Protein AF-A0A5B6WGJ5-F1 (afdb_monomer)

Nearest PDB structures (foldseek):
  3s3o-assembly1_B-2  TM=8.450E-01  e=1.127E-01  Human spumaretrovirus
  2x74-assembly1_C  TM=8.085E-01  e=1.211E-01  Human spumaretrovirus
  6rny-assembly1_L  TM=8.272E-01  e=1.398E-01  Human spumaretrovirus
  2x6s-assembly2_C  TM=8.078E-01  e=1.502E-01  Human spumaretrovirus
  2x74-assembly3_F  TM=7.847E-01  e=1.614E-01  Human spumaretrovirus

Secondary structure (DSSP, 8-s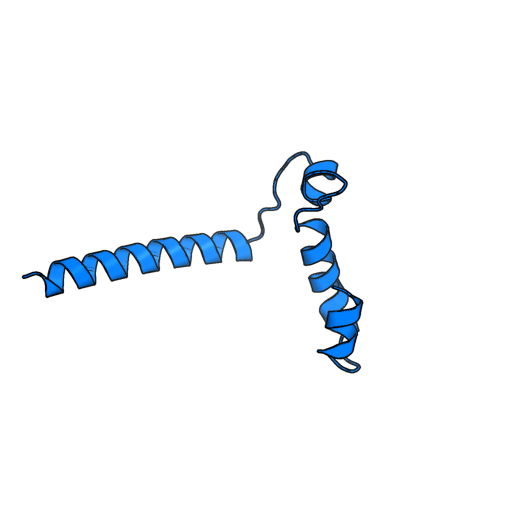tate):
-HHHHHHHTTT-GGGGHHHHHHHHHHS-BTTTTB-HHHHHHSS----HHHHHHHHHHHHHHHHHHHHHHHH--

Organism: NCBI:txid47621

Sequence (73 aa):
MLRCCVLEFEGNWEKYLPLVEFSYNNSFQSSIKMAPYEALYGRKCRTLLVDLIKEIEEKVKIIRNCLKVASDR

Mean predicted aligned error: 7.49 Å

Radius of gyration: 18.24 Å; Cα contacts (8 Å, |Δi|>4): 37; chains: 1; bounding box: 31×26×54 Å

InterPro domains:
  IPR012337 Ribonuclease H-like superfamily [SSF53098] (2-49)
  IPR036397 Ribonuclease H superfamily [G3DSA:3.30.420.10] (1-70)

Structure (mmCIF, N/CA/C/O backbone):
data_AF-A0A5B6WGJ5-F1
#
_entry.id   AF-A0A5B6WGJ5-F1
#
loop_
_atom_site.group_PDB
_atom_site.id
_atom_site.type_symbol
_atom_site.label_atom_id
_atom_site.label_alt_id
_atom_site.label_comp_id
_atom_site.label_asym_id
_atom_site.label_entity_id
_atom_site.label_seq_id
_atom_site.pdbx_PDB_ins_code
_atom_site.Cartn_x
_atom_site.Cartn_y
_atom_site.Cartn_z
_atom_site.occupancy
_atom_site.B_iso_or_equiv
_atom_site.auth_seq_id
_atom_site.auth_comp_id
_atom_site.auth_asym_id
_atom_site.auth_atom_id
_atom_site.pdbx_PDB_model_num
ATOM 1 N N . MET A 1 1 ? -1.418 -10.068 -8.172 1.00 85.50 1 MET A N 1
ATOM 2 C CA . MET A 1 1 ? -2.388 -9.049 -7.729 1.00 85.50 1 MET A CA 1
ATOM 3 C C . MET A 1 1 ? -3.558 -8.935 -8.694 1.00 85.50 1 MET A C 1
ATOM 5 O O . MET A 1 1 ? -4.589 -9.481 -8.357 1.00 85.50 1 MET A O 1
ATOM 9 N N . LEU A 1 2 ? -3.403 -8.390 -9.911 1.00 86.44 2 LEU A N 1
ATOM 10 C CA . LEU A 1 2 ? -4.525 -8.273 -10.865 1.00 86.44 2 LEU A CA 1
ATOM 11 C C . LEU A 1 2 ? -5.234 -9.612 -11.140 1.00 86.44 2 LEU A C 1
ATOM 13 O O . LEU A 1 2 ? -6.448 -9.688 -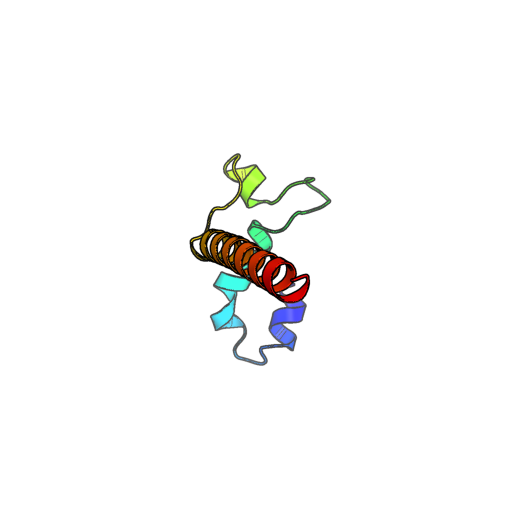11.026 1.00 86.44 2 LEU A O 1
ATOM 17 N N . ARG A 1 3 ? -4.478 -10.688 -11.412 1.00 88.44 3 ARG A N 1
ATOM 18 C CA . ARG A 1 3 ? -5.054 -12.037 -11.588 1.00 88.44 3 ARG A CA 1
ATOM 19 C C . ARG A 1 3 ? -5.856 -12.518 -10.373 1.00 88.44 3 ARG A C 1
ATOM 21 O O . ARG A 1 3 ? -6.901 -13.116 -10.560 1.00 88.44 3 ARG A O 1
ATOM 28 N N . CYS A 1 4 ? -5.382 -12.248 -9.156 1.00 88.00 4 CYS A N 1
ATOM 29 C CA . CYS A 1 4 ? -6.102 -12.600 -7.928 1.00 88.00 4 CYS A CA 1
ATOM 30 C C . CYS A 1 4 ? -7.411 -11.808 -7.831 1.00 88.00 4 CYS A C 1
ATOM 32 O O . CYS A 1 4 ? -8.467 -12.403 -7.684 1.00 88.00 4 CYS A O 1
ATOM 34 N N . CYS A 1 5 ? -7.358 -10.492 -8.063 1.00 87.94 5 CYS A N 1
ATOM 35 C CA . CYS A 1 5 ? -8.537 -9.627 -8.037 1.00 87.94 5 CYS A CA 1
ATOM 36 C C . CYS A 1 5 ? -9.594 -10.027 -9.078 1.00 87.94 5 CYS A C 1
ATOM 38 O O . CYS A 1 5 ? -10.783 -9.971 -8.793 1.00 87.94 5 CYS A O 1
ATOM 40 N N . VAL A 1 6 ? -9.181 -10.449 -10.276 1.00 89.00 6 VAL A N 1
ATOM 41 C CA . VAL A 1 6 ? -10.111 -10.942 -11.306 1.00 89.00 6 VAL A CA 1
ATOM 42 C C . VAL A 1 6 ? -10.828 -12.217 -10.851 1.00 89.00 6 VAL A C 1
ATOM 44 O O . VAL A 1 6 ? -12.012 -12.368 -11.136 1.00 89.00 6 VAL A O 1
ATOM 47 N N . LEU A 1 7 ? -10.128 -13.110 -10.144 1.00 90.12 7 LEU A N 1
ATOM 48 C CA . LEU A 1 7 ? -10.703 -14.352 -9.621 1.00 90.12 7 LEU A CA 1
ATOM 49 C C . LEU A 1 7 ? -11.602 -14.110 -8.400 1.00 90.12 7 LEU A C 1
ATOM 51 O O . LEU A 1 7 ? -12.635 -14.749 -8.287 1.00 90.12 7 LEU A O 1
ATOM 55 N N . GLU A 1 8 ? -11.238 -13.192 -7.502 1.00 89.75 8 GLU A N 1
ATOM 56 C CA . GLU A 1 8 ? -12.009 -12.918 -6.277 1.00 89.75 8 GLU A CA 1
ATOM 57 C C . GLU A 1 8 ? -13.243 -12.040 -6.509 1.00 89.75 8 GLU A C 1
ATOM 59 O O . GLU A 1 8 ? -14.239 -12.187 -5.807 1.00 89.75 8 GLU A O 1
ATOM 64 N N . PHE A 1 9 ? -13.199 -11.121 -7.476 1.00 86.31 9 PHE A N 1
ATOM 65 C CA . PHE A 1 9 ? -14.277 -10.154 -7.716 1.00 86.31 9 PHE A CA 1
ATOM 66 C C . PHE A 1 9 ? -15.127 -10.487 -8.953 1.00 86.31 9 PHE A C 1
ATOM 68 O O . PHE A 1 9 ? -15.695 -9.567 -9.540 1.00 86.31 9 PHE A O 1
ATOM 75 N N . GLU A 1 10 ? -15.170 -11.761 -9.364 1.00 80.31 10 GLU A N 1
ATOM 76 C CA . GLU A 1 10 ? -15.927 -12.358 -10.486 1.00 80.31 10 GLU A CA 1
ATOM 77 C C . GLU A 1 10 ? -16.866 -11.394 -11.249 1.00 80.31 10 GLU A C 1
ATOM 79 O O . GLU A 1 10 ? -17.954 -11.043 -10.796 1.00 80.31 10 GLU A O 1
ATOM 84 N N . GLY A 1 11 ? -16.443 -10.939 -12.434 1.00 80.25 11 GLY A N 1
ATOM 85 C CA . GLY A 1 11 ? -17.251 -10.077 -13.317 1.00 80.25 11 GLY A CA 1
ATOM 86 C C . GLY A 1 11 ? -17.420 -8.614 -12.872 1.00 80.25 11 GLY A C 1
ATOM 87 O O . GLY A 1 11 ? -17.889 -7.794 -13.653 1.00 80.25 11 GLY A O 1
ATOM 88 N N . ASN A 1 12 ? -16.997 -8.253 -11.660 1.00 86.56 12 ASN A N 1
ATOM 89 C CA . ASN A 1 12 ? -17.083 -6.897 -11.104 1.00 86.56 12 ASN A CA 1
ATOM 90 C C . ASN A 1 12 ? -15.700 -6.274 -10.829 1.00 86.56 12 ASN A C 1
ATOM 92 O O . ASN A 1 12 ? -15.607 -5.147 -10.341 1.00 86.56 12 ASN A O 1
ATOM 96 N N . TRP A 1 13 ? -14.623 -7.000 -11.146 1.00 87.62 13 TRP A N 1
ATOM 97 C CA . TRP A 1 13 ? -13.229 -6.604 -10.914 1.00 87.62 13 TRP A CA 1
ATOM 98 C C . TRP A 1 13 ? -12.868 -5.246 -11.534 1.00 87.62 13 TRP A C 1
ATOM 100 O O . TRP A 1 13 ? -12.062 -4.514 -10.963 1.00 87.62 13 TRP A O 1
ATOM 110 N N . GLU A 1 14 ? -13.495 -4.875 -12.655 1.00 88.56 14 GLU A N 1
ATOM 111 C CA . GLU A 1 14 ? -13.274 -3.597 -13.345 1.00 88.56 14 GLU A CA 1
ATOM 112 C C . GLU A 1 14 ? -13.590 -2.398 -12.445 1.00 88.56 14 GLU A C 1
ATOM 114 O O . GLU A 1 14 ? -12.857 -1.409 -12.444 1.00 88.56 14 GLU A O 1
ATOM 119 N N . LYS A 1 15 ? -14.624 -2.504 -11.598 1.00 90.62 15 LYS A N 1
ATOM 120 C CA . LYS A 1 15 ? -14.974 -1.445 -10.638 1.00 90.62 15 LYS A CA 1
ATOM 121 C C . LYS A 1 15 ? -13.899 -1.240 -9.575 1.00 90.62 15 LYS A C 1
ATOM 123 O O . LYS A 1 15 ? -13.800 -0.158 -9.002 1.00 90.62 15 LYS A O 1
ATOM 128 N N . TYR A 1 16 ? -13.090 -2.264 -9.322 1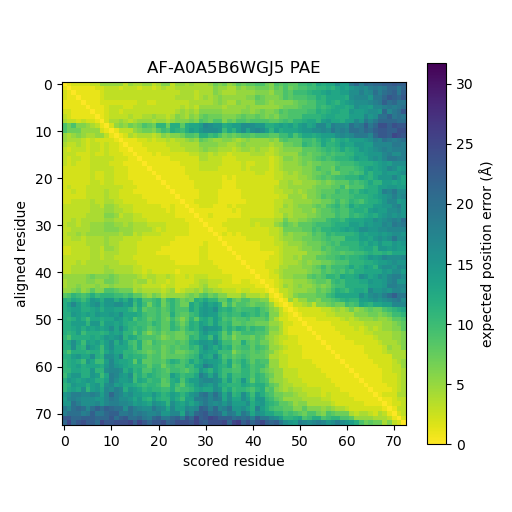.00 89.06 16 TYR A N 1
ATOM 129 C CA . TYR A 1 16 ? -11.993 -2.235 -8.361 1.00 89.06 16 TYR A CA 1
ATOM 130 C C . TYR A 1 16 ? -10.641 -1.958 -9.019 1.00 89.06 16 TYR A C 1
ATOM 132 O O . TYR A 1 16 ? -9.644 -1.835 -8.310 1.00 89.06 16 TYR A O 1
ATOM 140 N N . LEU A 1 17 ? -10.583 -1.808 -10.346 1.00 90.06 17 LEU A N 1
ATOM 141 C CA . LEU A 1 17 ? -9.342 -1.555 -11.071 1.00 90.06 17 LEU A CA 1
ATOM 142 C C . LEU A 1 17 ? -8.562 -0.338 -10.536 1.00 90.06 17 LEU A C 1
ATOM 144 O O . LEU A 1 17 ? -7.357 -0.489 -10.330 1.00 90.06 17 LEU A O 1
ATOM 148 N N . PRO A 1 18 ? -9.199 0.803 -10.186 1.00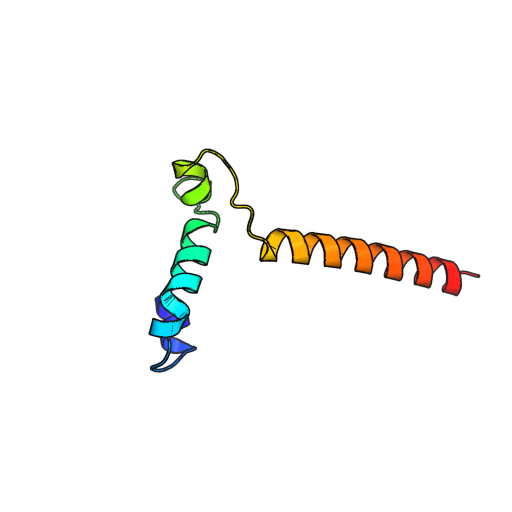 90.25 18 PRO A N 1
ATOM 149 C CA . PRO A 1 18 ? -8.483 1.926 -9.576 1.00 90.25 18 PRO A CA 1
ATOM 150 C C . PRO A 1 18 ? -7.831 1.567 -8.235 1.00 90.25 18 PRO A C 1
ATOM 152 O O . PRO A 1 18 ? -6.738 2.037 -7.925 1.00 90.25 18 PRO A O 1
ATOM 155 N N . LEU A 1 19 ? -8.475 0.708 -7.437 1.00 87.75 19 LEU A N 1
ATOM 156 C CA . LEU A 1 19 ? -7.935 0.259 -6.154 1.00 87.75 19 LEU A CA 1
ATOM 157 C C . LEU A 1 19 ? -6.763 -0.706 -6.358 1.00 87.75 19 LEU A C 1
ATOM 159 O O . LEU A 1 19 ? -5.749 -0.589 -5.677 1.00 87.75 19 LEU A O 1
ATOM 163 N N . VAL A 1 20 ? -6.874 -1.620 -7.323 1.00 90.81 20 VAL A N 1
ATOM 164 C CA . VAL A 1 20 ? -5.792 -2.537 -7.699 1.00 90.81 20 VAL A CA 1
ATOM 165 C C . VAL A 1 20 ? -4.582 -1.746 -8.196 1.00 90.81 20 VAL A C 1
ATOM 167 O O . VAL A 1 20 ? -3.469 -1.981 -7.737 1.00 90.81 20 VAL A O 1
ATOM 170 N N . GLU A 1 21 ? -4.772 -0.774 -9.083 1.00 92.00 21 GLU A N 1
ATOM 171 C CA . GLU A 1 21 ? -3.689 0.089 -9.557 1.00 92.00 21 GLU A CA 1
ATOM 172 C C . GLU A 1 21 ? -3.052 0.879 -8.407 1.00 92.00 21 GLU A C 1
ATOM 174 O O . GLU A 1 21 ? -1.826 0.897 -8.256 1.00 92.00 21 GLU A O 1
ATOM 179 N N . PHE A 1 22 ? -3.879 1.467 -7.542 1.00 90.62 22 PHE A N 1
ATOM 180 C CA . PHE A 1 22 ? -3.408 2.178 -6.364 1.00 90.62 22 PHE A CA 1
ATOM 181 C C . PHE A 1 22 ? -2.556 1.274 -5.463 1.00 90.62 22 PHE A C 1
ATOM 183 O O . PHE A 1 22 ? -1.445 1.648 -5.086 1.00 90.62 22 PHE A O 1
ATOM 190 N N . SER A 1 23 ? -3.025 0.068 -5.144 1.00 90.06 23 SER A N 1
ATOM 191 C CA . SER A 1 23 ? -2.268 -0.896 -4.345 1.00 90.06 23 SER A CA 1
ATOM 192 C C . SER A 1 23 ? -0.958 -1.299 -5.024 1.00 90.06 23 SER A C 1
ATOM 194 O O . SER A 1 23 ? 0.056 -1.434 -4.342 1.00 90.06 23 SER A O 1
ATOM 196 N N . TYR A 1 24 ? -0.938 -1.440 -6.351 1.00 92.50 24 TYR A N 1
ATOM 197 C CA . TYR A 1 24 ? 0.250 -1.857 -7.103 1.00 92.50 24 TYR A CA 1
ATOM 198 C C . TYR A 1 24 ? 1.341 -0.791 -7.033 1.00 92.50 24 TYR A C 1
ATOM 200 O O . TYR A 1 24 ? 2.495 -1.092 -6.731 1.00 92.50 24 TYR A O 1
ATOM 208 N N . ASN A 1 25 ? 0.950 0.463 -7.263 1.00 93.44 25 ASN A N 1
ATOM 209 C CA . ASN A 1 25 ? 1.857 1.604 -7.295 1.00 93.44 25 ASN A CA 1
ATOM 210 C C . ASN A 1 25 ? 2.425 1.943 -5.912 1.00 93.44 25 ASN A C 1
ATOM 212 O O . ASN A 1 25 ? 3.509 2.515 -5.824 1.00 93.44 25 ASN A O 1
ATOM 216 N N . ASN A 1 26 ? 1.722 1.579 -4.838 1.00 92.12 26 ASN A N 1
ATOM 217 C CA . ASN A 1 26 ? 2.117 1.888 -3.462 1.00 92.12 26 ASN A CA 1
ATOM 218 C C . ASN A 1 26 ? 2.751 0.720 -2.704 1.00 92.12 26 ASN A C 1
ATOM 220 O O . ASN A 1 26 ? 3.240 0.908 -1.591 1.00 92.12 26 ASN A O 1
ATOM 224 N N . SER A 1 27 ? 2.759 -0.476 -3.289 1.00 91.31 27 SER A N 1
ATOM 225 C CA . SER A 1 27 ? 3.390 -1.646 -2.686 1.00 91.31 27 SER A CA 1
ATOM 226 C C . SER A 1 27 ? 4.880 -1.696 -2.999 1.00 91.31 27 SER A C 1
ATOM 228 O O . SER A 1 27 ? 5.315 -1.342 -4.094 1.00 91.31 27 SER A O 1
ATOM 230 N N . PHE A 1 28 ? 5.665 -2.189 -2.041 1.00 93.56 28 PHE A N 1
ATOM 231 C CA . PHE A 1 28 ? 7.096 -2.404 -2.226 1.00 93.56 28 PHE A CA 1
ATOM 232 C C . PHE A 1 28 ? 7.354 -3.421 -3.344 1.00 93.56 28 PHE A C 1
ATOM 234 O O . PHE A 1 28 ? 6.834 -4.538 -3.308 1.00 93.56 28 PHE A O 1
ATOM 241 N N . GLN A 1 29 ? 8.198 -3.056 -4.307 1.00 95.56 29 GLN A N 1
ATOM 242 C CA . GLN A 1 29 ? 8.653 -3.953 -5.360 1.00 95.56 29 GLN A CA 1
ATOM 243 C C . GLN A 1 29 ? 10.124 -4.305 -5.164 1.00 95.56 29 GLN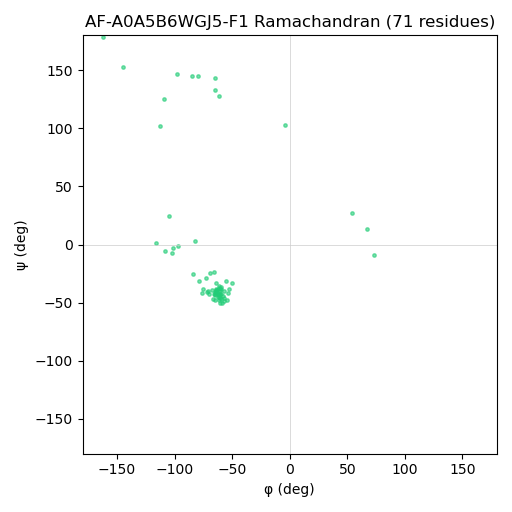 A C 1
ATOM 245 O O . GLN A 1 29 ? 10.990 -3.436 -5.094 1.00 95.56 29 GLN A O 1
ATOM 250 N N . SER A 1 30 ? 10.417 -5.604 -5.117 1.00 96.38 30 SER A N 1
ATOM 251 C CA . SER A 1 30 ? 11.769 -6.121 -4.888 1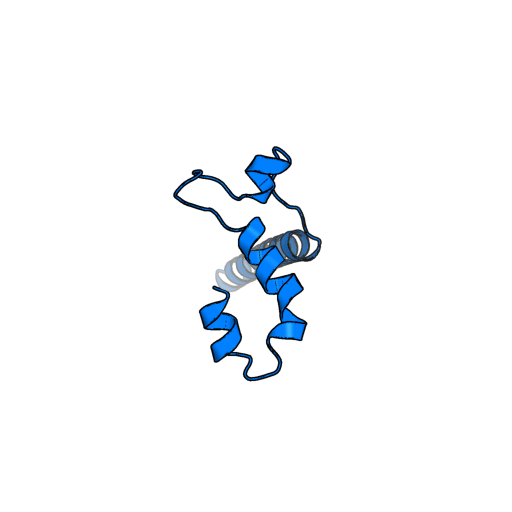.00 96.38 30 SER A CA 1
ATOM 252 C C . SER A 1 30 ? 12.760 -5.756 -5.998 1.00 96.38 30 SER A C 1
ATOM 254 O O . SER A 1 30 ? 13.930 -5.524 -5.704 1.00 96.38 30 SER A O 1
ATOM 256 N N . SER A 1 31 ? 12.300 -5.659 -7.249 1.00 96.31 31 SER A N 1
ATOM 257 C CA . SER A 1 31 ? 13.120 -5.314 -8.420 1.00 96.31 31 SER A CA 1
ATOM 2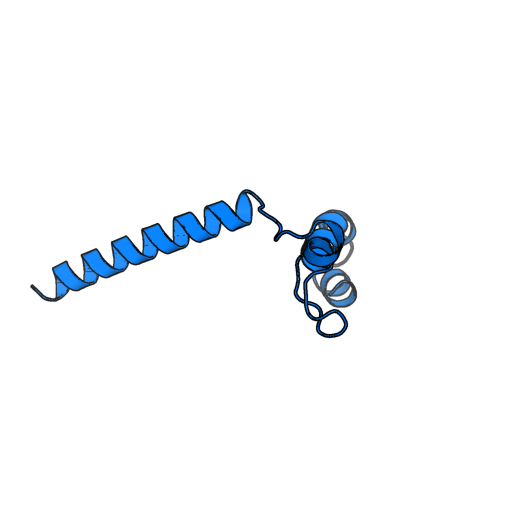58 C C . SER A 1 31 ? 13.701 -3.899 -8.348 1.00 96.31 31 SER A C 1
ATOM 260 O O . SER A 1 31 ? 14.869 -3.702 -8.671 1.00 96.31 31 SER A O 1
ATOM 262 N N . ILE A 1 32 ? 12.907 -2.930 -7.889 1.00 95.75 32 ILE A N 1
ATOM 263 C CA . ILE A 1 32 ? 13.307 -1.519 -7.735 1.00 95.75 32 ILE A CA 1
ATOM 264 C C . ILE A 1 32 ? 13.638 -1.1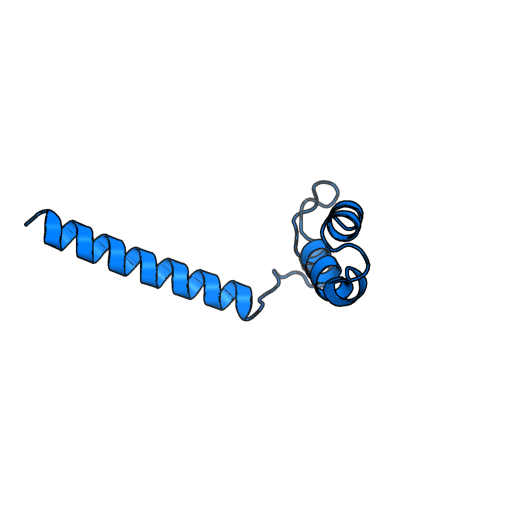4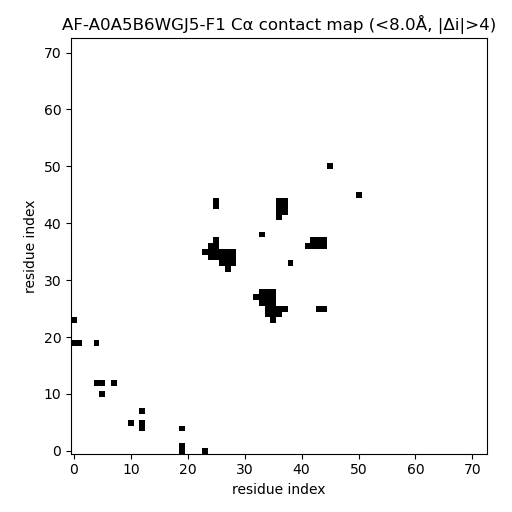3 -6.282 1.00 95.75 32 ILE A C 1
ATOM 266 O O . ILE A 1 32 ? 14.053 -0.020 -6.016 1.00 95.75 32 ILE A O 1
ATOM 270 N N . LYS A 1 33 ? 13.474 -2.080 -5.339 1.00 96.62 33 LYS A N 1
ATOM 271 C CA . LYS A 1 33 ? 13.694 -1.912 -3.890 1.00 96.62 33 LYS A CA 1
ATOM 272 C C . LYS A 1 33 ? 12.922 -0.742 -3.255 1.00 96.62 33 LYS A C 1
ATOM 274 O O . LYS A 1 33 ? 13.359 -0.197 -2.244 1.00 96.62 33 LYS A O 1
ATOM 279 N N . MET A 1 34 ? 11.784 -0.364 -3.831 1.00 96.50 34 MET A N 1
ATOM 280 C CA . MET A 1 34 ? 10.862 0.662 -3.324 1.00 96.50 34 MET A CA 1
ATOM 281 C C . MET A 1 34 ? 9.487 0.506 -3.988 1.00 96.50 34 MET A C 1
ATOM 283 O O . MET A 1 34 ? 9.305 -0.387 -4.819 1.00 96.50 34 MET A O 1
ATOM 287 N N . ALA A 1 35 ? 8.501 1.326 -3.628 1.00 95.75 35 ALA A N 1
ATOM 288 C CA . ALA A 1 35 ? 7.238 1.366 -4.366 1.00 95.75 35 ALA A CA 1
ATOM 289 C C . ALA A 1 35 ? 7.369 2.204 -5.657 1.00 95.75 35 ALA A C 1
ATOM 291 O O . ALA A 1 35 ? 8.058 3.226 -5.641 1.00 95.75 35 ALA A O 1
ATOM 292 N N . PRO A 1 36 ? 6.689 1.855 -6.767 1.00 96.25 36 PRO A N 1
ATOM 293 C CA . PRO A 1 36 ? 6.701 2.673 -7.986 1.00 96.25 36 PRO A CA 1
ATOM 294 C C . PRO A 1 36 ? 6.319 4.143 -7.755 1.00 96.25 36 PRO A C 1
ATOM 296 O O . PRO A 1 36 ? 6.932 5.042 -8.324 1.00 96.25 36 PRO A O 1
ATOM 299 N N . TYR A 1 37 ? 5.355 4.406 -6.870 1.00 95.25 37 TYR A N 1
ATOM 300 C CA . TYR A 1 37 ? 4.975 5.761 -6.469 1.00 95.25 37 TYR A CA 1
ATOM 301 C C . TYR A 1 37 ? 6.131 6.502 -5.781 1.00 95.25 37 TYR A C 1
ATOM 303 O O . TYR A 1 37 ? 6.372 7.675 -6.058 1.00 95.25 37 TYR A O 1
ATOM 311 N N . GLU A 1 38 ? 6.867 5.818 -4.900 1.00 95.81 38 GLU A N 1
ATOM 312 C CA . GLU A 1 38 ? 8.046 6.387 -4.240 1.00 95.81 38 GLU A CA 1
ATOM 313 C C . GLU A 1 38 ? 9.146 6.695 -5.258 1.00 95.81 38 GLU A C 1
ATOM 315 O O . GLU A 1 38 ? 9.754 7.758 -5.177 1.00 95.81 38 GLU A O 1
ATOM 320 N N . ALA A 1 39 ? 9.355 5.817 -6.242 1.00 96.69 39 ALA A N 1
ATOM 321 C CA . ALA A 1 39 ? 10.322 6.038 -7.314 1.00 96.69 39 ALA A CA 1
ATOM 322 C C . ALA A 1 39 ? 9.957 7.251 -8.187 1.00 96.69 39 ALA A C 1
ATOM 324 O O . ALA A 1 39 ? 10.836 8.015 -8.576 1.00 96.69 39 ALA A O 1
ATOM 325 N N . LEU A 1 40 ? 8.665 7.444 -8.474 1.00 96.69 40 LEU A N 1
ATOM 326 C CA . LEU A 1 40 ? 8.186 8.528 -9.332 1.00 96.69 40 LEU A CA 1
ATOM 327 C C . LEU A 1 40 ? 8.179 9.891 -8.627 1.00 96.69 40 LEU A C 1
ATOM 329 O O . LEU A 1 40 ? 8.548 10.898 -9.226 1.00 96.69 40 LEU A O 1
ATOM 333 N N . TYR A 1 41 ? 7.749 9.936 -7.366 1.00 95.81 41 TYR A N 1
ATOM 334 C CA . TYR A 1 41 ? 7.522 11.195 -6.647 1.00 95.81 41 TYR A CA 1
ATOM 335 C C . TYR A 1 41 ? 8.550 11.484 -5.549 1.00 95.81 41 TYR A C 1
ATOM 337 O O . TYR A 1 41 ? 8.487 12.538 -4.916 1.00 95.81 41 TYR A O 1
ATOM 345 N N . GLY A 1 42 ? 9.462 10.554 -5.261 1.00 94.94 42 GLY A N 1
ATOM 346 C CA . GLY A 1 42 ? 10.460 10.689 -4.196 1.00 94.94 42 GLY A CA 1
ATOM 347 C C . GLY A 1 42 ? 9.874 10.701 -2.779 1.00 94.94 42 GLY A C 1
ATOM 348 O O . GLY A 1 42 ? 10.557 11.076 -1.828 1.00 94.94 42 GLY A O 1
ATOM 349 N N . ARG A 1 43 ? 8.600 10.328 -2.606 1.00 92.81 43 ARG A N 1
ATOM 350 C CA . ARG A 1 43 ? 7.899 10.319 -1.313 1.00 92.81 43 ARG A CA 1
ATOM 351 C C . ARG A 1 43 ? 6.924 9.159 -1.218 1.00 92.81 43 ARG A C 1
ATOM 353 O O . ARG A 1 43 ? 6.345 8.745 -2.216 1.00 92.81 43 ARG A O 1
ATOM 360 N N . LYS A 1 44 ? 6.669 8.701 0.009 1.00 88.62 44 LYS A N 1
ATOM 361 C CA . LYS A 1 44 ? 5.603 7.728 0.276 1.00 88.62 44 LYS A CA 1
ATOM 362 C C . LYS A 1 44 ? 4.241 8.341 -0.033 1.00 88.62 44 LYS A C 1
ATOM 364 O O . LYS A 1 44 ? 4.010 9.522 0.258 1.00 88.62 44 LYS A O 1
ATOM 369 N N . CYS A 1 45 ? 3.328 7.540 -0.570 1.00 85.88 45 CYS A N 1
ATOM 370 C CA . CYS A 1 45 ? 1.947 7.972 -0.706 1.00 85.88 45 CYS A CA 1
ATOM 371 C C . CYS A 1 45 ? 1.326 8.175 0.675 1.00 85.88 45 CYS A C 1
ATOM 373 O O . CYS A 1 45 ? 1.467 7.345 1.575 1.00 85.88 45 CYS A O 1
ATOM 375 N N . ARG A 1 46 ? 0.654 9.313 0.831 1.00 83.00 46 ARG A N 1
ATOM 376 C CA . ARG A 1 46 ? -0.177 9.628 1.988 1.00 83.00 46 ARG A CA 1
ATOM 377 C C . ARG A 1 46 ? -1.601 9.683 1.476 1.00 83.00 46 ARG A C 1
ATOM 379 O O . ARG A 1 46 ? -1.969 10.634 0.791 1.00 83.00 46 ARG A O 1
ATOM 386 N N . THR A 1 47 ? -2.357 8.623 1.717 1.00 79.12 47 THR A N 1
ATOM 387 C CA . THR A 1 47 ? -3.804 8.650 1.523 1.00 79.12 47 THR A CA 1
ATOM 388 C C . THR A 1 47 ? -4.471 8.900 2.857 1.00 79.12 47 THR A C 1
ATOM 390 O O . THR A 1 47 ? -4.018 8.391 3.880 1.00 79.12 47 THR A O 1
ATOM 393 N N . LEU A 1 48 ? -5.598 9.615 2.819 1.00 74.06 48 LEU A N 1
ATOM 394 C CA . LEU A 1 48 ? -6.451 9.833 3.991 1.00 74.06 48 LEU A CA 1
ATOM 395 C C . LEU A 1 48 ? -6.775 8.517 4.709 1.00 74.06 48 LEU A C 1
ATOM 397 O O . LEU A 1 48 ? -6.859 8.485 5.927 1.00 74.06 48 LEU A O 1
ATOM 401 N N . LEU A 1 49 ? -6.894 7.420 3.957 1.00 77.88 49 LEU A N 1
ATOM 402 C CA . LEU A 1 49 ? -7.173 6.092 4.493 1.00 77.88 49 LEU A CA 1
ATOM 403 C C . LEU A 1 49 ? -5.981 5.512 5.278 1.00 77.88 49 LEU A C 1
ATOM 405 O O . LEU A 1 49 ? -6.174 4.979 6.366 1.00 77.88 49 LEU A O 1
ATOM 409 N N . VAL A 1 50 ? -4.748 5.663 4.779 1.00 76.25 50 VAL A N 1
ATOM 410 C CA . VAL A 1 50 ? -3.530 5.233 5.495 1.00 76.25 50 VAL A CA 1
ATOM 411 C C . VAL A 1 50 ? -3.298 6.074 6.749 1.00 76.25 50 VAL A C 1
ATOM 413 O O . VAL A 1 50 ? -2.904 5.536 7.783 1.00 76.25 50 VAL A O 1
ATOM 416 N N . ASP A 1 51 ? -3.549 7.378 6.674 1.00 78.25 51 ASP A N 1
ATOM 417 C CA . ASP A 1 51 ? -3.376 8.275 7.816 1.00 78.25 51 ASP A CA 1
ATOM 418 C C . ASP A 1 51 ? -4.452 8.029 8.890 1.00 78.25 51 ASP A C 1
ATOM 420 O O . ASP A 1 51 ? -4.126 7.953 10.075 1.00 78.25 51 ASP A O 1
ATOM 424 N N . LEU A 1 52 ? -5.703 7.780 8.486 1.00 82.88 52 LEU A N 1
ATOM 425 C CA . LEU A 1 52 ? -6.797 7.435 9.396 1.00 82.88 52 LEU A CA 1
ATOM 426 C C . LEU A 1 52 ? -6.574 6.086 10.094 1.00 82.88 52 LEU A C 1
ATOM 428 O O . LEU A 1 52 ? -6.806 5.984 11.296 1.00 82.88 52 LEU A O 1
ATOM 432 N N . ILE A 1 53 ? -6.102 5.057 9.379 1.00 84.56 53 ILE A N 1
ATOM 433 C CA . ILE A 1 53 ? -5.790 3.754 9.992 1.00 84.56 53 ILE A CA 1
ATOM 434 C C . ILE A 1 53 ? -4.724 3.916 11.075 1.00 84.56 53 ILE A C 1
ATOM 436 O O . ILE A 1 53 ? -4.917 3.424 12.183 1.00 84.56 53 ILE A O 1
ATOM 440 N N . LYS A 1 54 ? -3.641 4.651 10.796 1.00 83.88 54 LYS A N 1
ATOM 441 C CA . LYS A 1 54 ? -2.589 4.906 11.792 1.00 83.88 54 LYS A CA 1
ATOM 442 C C . LYS A 1 54 ? -3.119 5.651 13.010 1.00 83.88 54 LYS A C 1
ATOM 444 O O . LYS A 1 54 ? -2.770 5.312 14.138 1.00 83.88 54 LYS A O 1
ATOM 449 N N . GLU A 1 55 ? -3.966 6.655 12.796 1.00 88.06 55 GLU A N 1
ATOM 450 C CA . GLU A 1 55 ? -4.589 7.384 13.898 1.00 88.06 55 GLU A CA 1
ATOM 451 C C . GLU A 1 55 ? -5.456 6.454 14.763 1.00 88.06 55 GLU A C 1
ATOM 453 O O . GLU A 1 55 ? -5.370 6.483 15.994 1.00 88.06 55 GLU A O 1
ATOM 458 N N . ILE A 1 56 ? -6.266 5.602 14.131 1.00 92.62 56 ILE A N 1
ATOM 459 C CA . ILE A 1 56 ? -7.098 4.616 14.826 1.00 92.62 56 ILE A CA 1
ATOM 460 C C . ILE A 1 56 ? -6.225 3.619 15.597 1.00 92.62 56 ILE A C 1
ATOM 462 O O . ILE A 1 56 ? -6.515 3.343 16.762 1.00 92.62 56 ILE A O 1
ATOM 466 N N . GLU A 1 57 ? -5.150 3.104 14.998 1.00 92.50 57 GLU A N 1
ATOM 467 C CA . GLU A 1 57 ? -4.218 2.175 15.647 1.00 92.50 57 GLU A CA 1
ATOM 468 C C . GLU A 1 57 ? -3.601 2.773 16.918 1.00 92.50 57 GLU A C 1
ATOM 470 O O . GLU A 1 57 ? -3.586 2.111 17.962 1.00 92.50 57 GLU A O 1
ATOM 475 N N . GLU A 1 58 ? -3.165 4.036 16.874 1.00 94.56 58 GLU A N 1
ATOM 476 C CA . GLU A 1 58 ? -2.630 4.731 18.049 1.00 94.56 58 GLU A CA 1
ATOM 477 C C . GLU A 1 58 ? -3.695 4.938 19.132 1.00 94.56 58 GLU A C 1
ATOM 479 O O . GLU A 1 58 ? -3.452 4.652 20.309 1.00 94.56 58 GLU A O 1
ATOM 484 N N . LYS A 1 59 ? -4.918 5.343 18.765 1.00 94.75 59 LYS A N 1
ATOM 485 C CA . LYS A 1 59 ? -6.019 5.467 19.738 1.00 94.75 59 LYS A CA 1
ATOM 486 C C . LYS A 1 59 ? -6.359 4.124 20.387 1.00 94.75 59 LYS A C 1
ATOM 488 O O . LYS A 1 59 ? -6.527 4.054 21.605 1.00 94.75 59 LYS A O 1
ATOM 493 N N . VAL A 1 60 ? -6.412 3.041 19.612 1.00 95.81 60 VAL A N 1
ATOM 494 C CA . VAL A 1 60 ? -6.665 1.689 20.134 1.00 95.81 60 VAL A CA 1
ATOM 495 C C . VAL A 1 60 ? -5.544 1.245 21.078 1.00 95.81 60 VAL A C 1
ATOM 497 O O . VAL A 1 60 ? -5.814 0.630 22.112 1.00 95.81 60 VAL A O 1
ATOM 500 N N . LYS A 1 61 ? -4.285 1.567 20.767 1.00 95.94 61 LYS A N 1
ATOM 501 C CA . LYS A 1 61 ? -3.139 1.280 21.638 1.00 95.94 61 LYS A CA 1
ATOM 502 C C . LYS A 1 61 ? -3.255 1.996 22.984 1.00 95.94 61 LYS A C 1
ATOM 504 O O . LYS A 1 61 ? -3.036 1.363 24.016 1.00 95.94 61 LYS A O 1
ATOM 509 N N . ILE A 1 62 ? -3.661 3.267 22.983 1.00 95.88 62 ILE A N 1
ATOM 510 C CA . ILE A 1 62 ? -3.924 4.033 24.211 1.00 95.88 62 ILE A CA 1
ATOM 511 C C . ILE A 1 62 ? -5.013 3.347 25.041 1.00 95.88 62 ILE A C 1
ATOM 513 O O . ILE A 1 62 ? -4.788 3.058 26.214 1.00 95.88 62 ILE A O 1
ATOM 517 N N . ILE A 1 63 ? -6.150 3.007 24.425 1.00 95.75 63 ILE A N 1
ATOM 518 C CA . ILE A 1 63 ? -7.265 2.340 25.113 1.00 95.75 63 ILE A CA 1
ATOM 519 C C . ILE A 1 63 ? -6.808 1.022 25.753 1.00 95.75 63 ILE A C 1
ATOM 521 O O . ILE A 1 63 ? -7.091 0.777 26.924 1.00 95.75 63 ILE A O 1
ATOM 525 N N . ARG A 1 64 ? -6.054 0.186 25.026 1.00 94.44 64 ARG A N 1
ATOM 526 C CA . ARG A 1 64 ? -5.525 -1.079 25.569 1.00 94.44 64 ARG A CA 1
ATOM 527 C C . ARG A 1 64 ? -4.603 -0.862 26.765 1.00 94.44 64 ARG A C 1
ATOM 529 O O . ARG A 1 64 ? -4.671 -1.634 27.716 1.00 94.44 64 ARG A O 1
ATOM 536 N N . ASN A 1 65 ? -3.753 0.161 26.729 1.00 95.31 65 ASN A N 1
ATOM 537 C CA . ASN A 1 65 ? -2.877 0.484 27.854 1.00 95.31 65 ASN A CA 1
ATOM 538 C C . ASN A 1 65 ? -3.685 0.943 29.074 1.00 95.31 65 ASN A C 1
ATOM 540 O O . ASN A 1 65 ? -3.421 0.474 30.177 1.00 95.31 65 ASN A O 1
ATOM 544 N N . CYS A 1 66 ? -4.705 1.785 28.880 1.00 93.69 66 CYS A N 1
ATOM 545 C CA . CYS A 1 66 ? -5.607 2.200 29.956 1.00 93.69 66 CYS A CA 1
ATOM 546 C C . CYS A 1 66 ? -6.331 1.006 30.594 1.00 93.69 66 CYS A C 1
ATOM 548 O O . CYS A 1 66 ? -6.420 0.931 31.816 1.00 93.69 66 CYS A O 1
ATOM 550 N N . LEU A 1 67 ? -6.807 0.057 29.781 1.00 94.00 67 LEU A N 1
ATOM 551 C CA . LEU A 1 67 ? -7.469 -1.154 30.272 1.00 94.00 67 LEU A CA 1
ATOM 552 C C . LEU A 1 67 ? -6.523 -2.053 31.076 1.00 94.00 67 LEU A C 1
ATOM 554 O O . LEU A 1 67 ? -6.924 -2.559 32.117 1.00 94.00 67 LEU A O 1
ATOM 558 N N . LYS A 1 68 ? -5.269 -2.220 30.634 1.00 93.19 68 LYS A N 1
ATOM 559 C CA . LYS A 1 68 ? -4.254 -2.970 31.394 1.00 93.19 68 LYS A CA 1
ATOM 560 C C . LYS A 1 68 ? -3.998 -2.339 32.760 1.00 93.19 68 LYS A C 1
ATOM 562 O O . LYS A 1 68 ? -4.128 -3.012 33.769 1.00 93.19 68 LYS A O 1
ATOM 567 N N . VAL A 1 69 ? -3.756 -1.027 32.796 1.00 92.12 69 VAL A N 1
ATOM 568 C CA . VAL A 1 69 ? -3.528 -0.287 34.050 1.00 92.12 69 VAL A CA 1
ATOM 569 C C . VAL A 1 69 ? -4.722 -0.386 35.004 1.00 92.12 69 VAL A C 1
ATOM 571 O O . VAL A 1 69 ? -4.531 -0.478 36.211 1.00 92.12 69 VAL A O 1
ATOM 574 N N . ALA A 1 70 ? -5.950 -0.363 34.483 1.00 84.38 70 ALA A N 1
ATOM 575 C CA . ALA A 1 70 ? -7.153 -0.513 35.297 1.00 84.38 70 ALA A CA 1
ATOM 576 C C . ALA A 1 70 ? -7.364 -1.948 35.811 1.00 84.38 70 ALA A C 1
ATOM 578 O O . ALA A 1 70 ? -7.981 -2.116 36.855 1.00 84.38 70 ALA A O 1
ATOM 579 N N . SER A 1 71 ? -6.882 -2.957 35.080 1.00 82.44 71 SER A N 1
ATOM 580 C CA . SER A 1 71 ? -6.985 -4.373 35.451 1.00 82.44 71 SER A CA 1
ATOM 581 C C . SER A 1 71 ? -5.883 -4.833 36.407 1.00 82.44 71 SER A C 1
ATOM 583 O O . SER A 1 71 ? -6.086 -5.812 37.115 1.00 82.44 71 SER A O 1
ATOM 585 N N . ASP A 1 72 ? -4.727 -4.167 36.401 1.00 74.50 72 ASP A N 1
ATOM 586 C CA . ASP A 1 72 ? -3.595 -4.451 37.295 1.00 74.50 72 ASP A CA 1
ATOM 587 C C . ASP A 1 72 ? -3.758 -3.792 38.686 1.00 74.50 72 ASP A C 1
ATOM 589 O O . ASP A 1 72 ? -2.856 -3.873 39.524 1.00 74.50 72 ASP A O 1
ATOM 593 N N . ARG A 1 73 ? -4.890 -3.116 38.926 1.00 60.41 73 ARG A N 1
ATOM 594 C CA . ARG A 1 73 ? -5.249 -2.427 40.172 1.00 60.41 73 ARG A CA 1
ATOM 595 C C . ARG A 1 73 ? -6.334 -3.185 40.926 1.00 60.41 73 ARG A C 1
ATOM 597 O O . ARG A 1 73 ? -6.237 -3.207 42.172 1.00 60.41 73 ARG A O 1
#

pLDDT: mean 89.46, std 6.76, range [60.41, 96.69]

Foldseek 3Di:
DLVVLCVVVPPCSVVCVVVVVVCQQQDQDPVVRGGVVCVVPVDHDDDPVVVVVVVVVVVVVVVVVVVVVVVVD

Solvent-accessible surface area (backbone atoms only — not comparable to full-atom values): 4337 Å² total; per-residue (Å²): 104,71,71,54,43,47,66,75,36,66,95,49,31,74,82,44,43,69,58,52,51,51,51,57,34,65,36,77,34,80,93,78,72,40,18,57,43,30,72,74,69,76,43,79,88,83,45,74,66,61,54,48,50,52,53,51,53,52,53,51,51,52,53,53,51,53,51,49,60,63,69,79,106